Protein AF-A5AEI4-F1 (afdb_monomer)

Sequence (104 aa):
MDMENLGGNRYFVTFIDDATKKGEAAQTAYYLINRSLSGPLNFEVPMKAWTKEDVSYSHLRVFGYKSFVHVPKEQRSKLDDKAIPHVFVGYGDEEFGFKLRRNW

Secondary structure (DSSP, 8-state):
---------------SS-HHHHHHHHHHHHHHHTTS-BGGGTTB-HHHHHH-SPPP-TT---TT-EEEEEPPGGG--TTS-SEEEEEEEEE-SSTTPEEEE---

InterPro domains:
  IPR039537 Retrotransposon Ty1/copia-like [PTHR42648] (22-95)
  IPR057670 Retroviral polymerase, SH3-like domain [PF25597] (66-100)

Mean predicted aligned error: 9.42 Å

Structure (mmCIF, N/CA/C/O backbone):
data_AF-A5AEI4-F1
#
_entry.id   AF-A5AEI4-F1
#
loop_
_atom_site.group_PDB
_atom_site.id
_atom_site.type_symbol
_atom_site.label_atom_id
_atom_site.label_alt_id
_atom_site.label_comp_id
_atom_site.label_asym_id
_atom_site.label_entity_id
_atom_site.label_seq_id
_atom_site.pdbx_PDB_ins_code
_atom_site.Cartn_x
_atom_site.Cartn_y
_atom_site.Cartn_z
_atom_site.occupancy
_atom_site.B_iso_or_equiv
_atom_site.auth_seq_id
_atom_site.auth_comp_id
_atom_site.auth_asym_id
_atom_site.auth_atom_id
_atom_site.pdbx_PDB_model_num
ATOM 1 N N . MET A 1 1 ? -30.630 -12.624 4.398 1.00 33.00 1 MET A N 1
ATOM 2 C CA . MET A 1 1 ? -30.464 -13.952 3.782 1.00 33.00 1 MET A CA 1
ATOM 3 C C . MET A 1 1 ? -29.196 -14.505 4.383 1.00 33.00 1 MET A C 1
ATOM 5 O O . MET A 1 1 ? -28.116 -14.049 4.033 1.00 33.00 1 MET A O 1
ATOM 9 N N . ASP A 1 2 ? -29.365 -15.319 5.417 1.00 32.59 2 ASP A N 1
ATOM 10 C CA . ASP A 1 2 ? -28.271 -15.872 6.205 1.00 32.59 2 ASP A CA 1
ATOM 11 C C . ASP A 1 2 ? -27.462 -16.853 5.356 1.00 32.59 2 ASP A C 1
ATOM 13 O O . ASP A 1 2 ? -28.033 -17.677 4.642 1.00 32.59 2 ASP A O 1
ATOM 17 N N . MET A 1 3 ? -26.135 -16.762 5.421 1.00 33.88 3 MET A N 1
ATOM 18 C CA . MET A 1 3 ? -25.260 -17.828 4.947 1.00 33.88 3 MET A CA 1
ATOM 19 C C . MET A 1 3 ? -24.373 -18.285 6.093 1.00 33.88 3 MET A C 1
ATOM 21 O O . MET A 1 3 ? -23.513 -17.553 6.584 1.00 33.88 3 MET A O 1
ATOM 25 N N . GLU A 1 4 ? -24.634 -19.519 6.504 1.00 37.09 4 GLU A N 1
ATOM 26 C CA . GLU A 1 4 ? -23.834 -20.287 7.438 1.00 37.09 4 GLU A CA 1
ATOM 27 C C . GLU A 1 4 ? -22.417 -20.508 6.901 1.00 37.09 4 GLU A C 1
ATOM 29 O O . GLU A 1 4 ? -22.175 -20.747 5.716 1.00 37.09 4 GLU A O 1
ATOM 34 N N . ASN A 1 5 ? -21.473 -20.426 7.831 1.00 41.56 5 ASN A N 1
ATOM 35 C CA . ASN A 1 5 ? -20.053 -20.624 7.623 1.00 41.56 5 ASN A CA 1
ATOM 36 C C . ASN A 1 5 ? -19.755 -22.128 7.560 1.00 41.56 5 ASN A C 1
ATOM 38 O O . ASN A 1 5 ? -19.767 -22.808 8.586 1.00 41.56 5 ASN A O 1
ATOM 42 N N . LEU A 1 6 ? -19.476 -22.642 6.361 1.00 37.19 6 LEU A N 1
ATOM 43 C CA . LEU A 1 6 ? -18.920 -23.979 6.171 1.00 37.19 6 LEU A CA 1
ATOM 44 C C . LEU A 1 6 ? -17.505 -23.856 5.608 1.00 37.19 6 LEU A C 1
ATOM 46 O O . LEU A 1 6 ? -17.278 -23.331 4.519 1.00 37.19 6 LEU A O 1
ATOM 50 N N . GLY A 1 7 ? -16.559 -24.318 6.423 1.00 42.53 7 GLY A N 1
ATOM 51 C CA . GLY A 1 7 ? -15.125 -24.193 6.232 1.00 42.53 7 GLY A CA 1
ATOM 52 C C . GLY A 1 7 ? -14.613 -24.641 4.865 1.00 42.53 7 GLY A C 1
ATOM 53 O O . GLY A 1 7 ? -15.034 -25.644 4.295 1.00 42.53 7 GLY A O 1
ATOM 54 N N . GLY A 1 8 ? -13.621 -23.899 4.379 1.00 32.97 8 GLY A N 1
ATOM 55 C CA . GLY A 1 8 ? -12.863 -24.239 3.184 1.00 32.97 8 GLY A CA 1
ATOM 56 C C . GLY A 1 8 ? -12.169 -23.010 2.619 1.00 32.97 8 GLY A C 1
ATOM 57 O O . GLY A 1 8 ? -12.762 -22.267 1.846 1.00 32.97 8 GLY A O 1
ATOM 58 N N . ASN A 1 9 ? -10.911 -22.796 3.012 1.00 45.94 9 ASN A N 1
ATOM 59 C CA . ASN A 1 9 ? -10.021 -21.747 2.511 1.00 45.94 9 ASN A CA 1
ATOM 60 C C . ASN A 1 9 ? -10.057 -21.625 0.982 1.00 45.94 9 ASN A C 1
ATOM 62 O O . ASN A 1 9 ? -9.319 -22.328 0.295 1.00 45.94 9 ASN A O 1
ATOM 66 N N . ARG A 1 10 ? -10.839 -20.682 0.455 1.00 36.41 10 ARG A N 1
ATOM 67 C CA . ARG A 1 10 ? -10.643 -20.092 -0.871 1.00 36.41 10 ARG A CA 1
ATOM 68 C C . ARG A 1 10 ? -11.041 -18.625 -0.791 1.00 36.41 10 ARG A C 1
ATOM 70 O O . ARG A 1 10 ? -12.184 -18.266 -1.050 1.00 36.41 10 ARG A O 1
ATOM 77 N N . TYR A 1 11 ? -10.083 -17.782 -0.406 1.00 41.88 11 TYR A N 1
ATOM 78 C CA . TYR A 1 11 ? -10.182 -16.326 -0.519 1.00 41.88 11 TYR A CA 1
ATOM 79 C C . TYR A 1 11 ? -10.131 -15.930 -2.001 1.00 41.88 11 TYR A C 1
ATOM 81 O O . TYR A 1 11 ? -9.179 -15.310 -2.466 1.00 41.88 11 TYR A O 1
ATOM 89 N N . PHE A 1 12 ? -11.148 -16.307 -2.773 1.00 39.97 12 PHE A N 1
ATOM 90 C CA . PHE A 1 12 ? -11.462 -15.557 -3.974 1.00 39.97 12 PHE A CA 1
ATOM 91 C C . PHE A 1 12 ? -12.088 -14.269 -3.471 1.00 39.97 12 PHE A C 1
ATOM 93 O O . PHE A 1 12 ? -13.258 -14.237 -3.101 1.00 39.97 12 PHE A O 1
ATOM 100 N N . VAL A 1 13 ? -11.276 -13.220 -3.374 1.00 48.19 13 VAL A N 1
ATOM 101 C CA . VAL A 1 13 ? -11.797 -11.860 -3.287 1.00 48.19 13 VAL A CA 1
ATOM 102 C C . VAL A 1 13 ? -12.781 -11.730 -4.451 1.00 48.19 13 VAL A C 1
ATOM 104 O O . VAL A 1 13 ? -12.383 -11.780 -5.613 1.00 48.19 13 VAL A O 1
ATOM 107 N N . THR A 1 14 ? -14.078 -11.681 -4.161 1.00 45.62 14 THR A N 1
ATOM 108 C CA . THR A 1 14 ? -15.125 -11.517 -5.168 1.00 45.62 14 THR A CA 1
ATOM 109 C C . THR A 1 14 ? -15.033 -10.087 -5.692 1.00 45.62 14 THR A C 1
ATOM 111 O O . THR A 1 14 ? -15.667 -9.161 -5.200 1.00 45.62 14 THR A O 1
ATOM 114 N N . PHE A 1 15 ? -14.173 -9.888 -6.691 1.00 50.88 15 PHE A N 1
ATOM 115 C CA . PHE A 1 15 ? -13.944 -8.610 -7.372 1.00 50.88 15 PHE A CA 1
ATOM 116 C C . PHE A 1 15 ? -15.113 -8.171 -8.276 1.00 50.88 15 PHE A C 1
ATOM 118 O O . PHE A 1 15 ? -14.957 -7.226 -9.047 1.00 50.88 15 PHE A O 1
ATOM 125 N N . ILE A 1 16 ? -16.262 -8.852 -8.243 1.00 50.53 16 ILE A N 1
ATOM 126 C CA . ILE A 1 16 ? -17.231 -8.758 -9.342 1.00 50.53 16 ILE A CA 1
ATOM 127 C C . ILE A 1 16 ? -18.234 -7.597 -9.192 1.00 50.53 16 ILE A C 1
ATOM 129 O O . ILE A 1 16 ? -18.537 -6.985 -10.211 1.00 50.53 16 ILE A O 1
ATOM 133 N N . ASP A 1 17 ? -18.628 -7.164 -7.987 1.00 54.09 17 ASP A N 1
ATOM 134 C CA . ASP A 1 17 ? -19.791 -6.251 -7.857 1.00 54.09 17 ASP A CA 1
ATOM 135 C C . ASP A 1 17 ? -19.532 -4.842 -7.304 1.00 54.09 17 ASP A C 1
ATOM 137 O O . ASP A 1 17 ? -20.475 -4.078 -7.114 1.00 54.09 17 ASP A O 1
ATOM 141 N N . ASP A 1 18 ? -18.279 -4.429 -7.091 1.00 59.41 18 ASP A N 1
ATOM 142 C CA . ASP A 1 18 ? -18.009 -3.071 -6.604 1.00 59.41 18 ASP A CA 1
ATOM 143 C C . ASP A 1 18 ? -17.047 -2.296 -7.509 1.00 59.41 18 ASP A C 1
ATOM 145 O O . ASP A 1 18 ? -15.821 -2.420 -7.431 1.00 59.41 18 ASP A O 1
ATOM 149 N N . ALA A 1 19 ? -17.620 -1.450 -8.368 1.00 62.38 19 ALA A N 1
ATOM 150 C CA . ALA A 1 19 ? -16.874 -0.557 -9.248 1.00 62.38 19 ALA A CA 1
ATOM 151 C C . ALA A 1 19 ? -15.928 0.386 -8.480 1.00 62.38 19 ALA A C 1
ATOM 153 O O . ALA A 1 19 ? -14.884 0.753 -9.021 1.00 62.38 19 ALA A O 1
ATOM 154 N N . THR A 1 20 ? -16.221 0.722 -7.215 1.00 64.69 20 THR A N 1
ATOM 155 C CA . THR A 1 20 ? -15.324 1.574 -6.415 1.00 64.69 20 THR A CA 1
ATOM 156 C C . THR A 1 20 ? -14.001 0.880 -6.084 1.00 64.69 20 THR A C 1
ATOM 158 O O . THR A 1 20 ? -12.965 1.543 -6.050 1.00 64.69 20 THR A O 1
ATOM 161 N N . LYS A 1 21 ? -13.979 -0.458 -5.964 1.00 71.31 21 LYS A N 1
ATOM 162 C CA . LYS A 1 21 ? -12.741 -1.226 -5.723 1.00 71.31 21 LYS A CA 1
ATOM 163 C C . LYS A 1 21 ? -11.809 -1.242 -6.940 1.00 71.31 21 LYS A C 1
ATOM 165 O O . LYS A 1 21 ? -10.599 -1.378 -6.779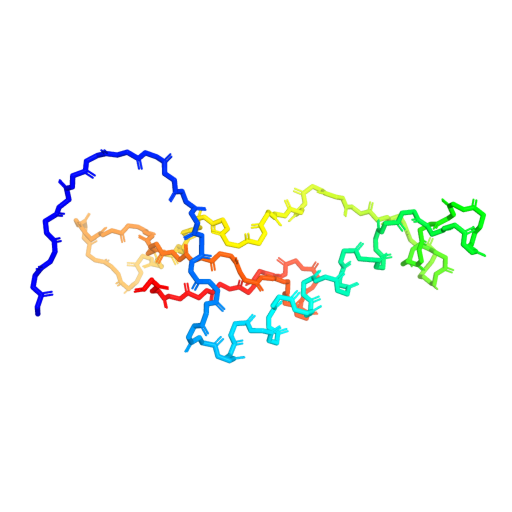 1.00 71.31 21 LYS A O 1
ATOM 170 N N . LYS A 1 22 ? -12.343 -1.066 -8.158 1.00 80.00 22 LYS A N 1
ATOM 171 C CA . LYS A 1 22 ? -11.543 -1.058 -9.401 1.00 80.00 22 LYS A CA 1
ATOM 172 C C . LYS A 1 22 ? -10.575 0.124 -9.445 1.00 80.00 22 LYS A C 1
ATOM 174 O O . LYS A 1 22 ? -9.419 -0.055 -9.815 1.00 80.00 22 LYS A O 1
ATOM 179 N N . GLY A 1 23 ? -11.028 1.308 -9.025 1.00 88.38 23 GLY A N 1
ATOM 180 C CA . GLY A 1 23 ? -10.176 2.498 -8.954 1.00 88.38 23 GLY A CA 1
ATOM 181 C C . GLY A 1 23 ? -9.031 2.330 -7.954 1.00 88.38 23 GLY A C 1
ATOM 182 O O . GLY A 1 23 ? -7.886 2.639 -8.263 1.00 88.38 23 GLY A O 1
ATOM 183 N N . GLU A 1 24 ? -9.318 1.767 -6.781 1.00 89.94 24 GLU A N 1
ATOM 184 C CA . GLU A 1 24 ? -8.326 1.529 -5.723 1.00 89.94 24 GLU A CA 1
ATOM 185 C C . GLU A 1 24 ? -7.277 0.487 -6.133 1.00 89.94 24 GLU A C 1
ATOM 187 O O . GLU A 1 24 ? -6.075 0.684 -5.932 1.00 89.94 24 GLU A O 1
ATOM 192 N N . ALA A 1 25 ? -7.719 -0.591 -6.785 1.00 90.88 25 ALA A N 1
ATOM 193 C CA . ALA A 1 25 ? -6.828 -1.598 -7.347 1.00 90.88 25 ALA A CA 1
ATOM 194 C C . ALA A 1 25 ? -5.916 -1.007 -8.434 1.00 90.88 25 ALA A C 1
ATOM 196 O O . ALA A 1 25 ? -4.709 -1.247 -8.409 1.00 90.88 25 ALA A O 1
ATOM 197 N N . ALA A 1 26 ? -6.464 -0.192 -9.345 1.00 92.69 26 ALA A N 1
ATOM 198 C CA . ALA A 1 26 ? -5.682 0.470 -10.388 1.00 92.69 26 ALA A CA 1
ATOM 199 C C . ALA A 1 26 ? -4.621 1.411 -9.794 1.00 92.69 26 ALA A C 1
ATOM 201 O O . ALA A 1 26 ? -3.452 1.319 -10.159 1.00 92.69 26 ALA A O 1
ATOM 202 N N . GLN A 1 27 ? -4.991 2.252 -8.823 1.00 92.75 27 GLN A N 1
ATOM 203 C CA . GLN A 1 27 ? -4.046 3.140 -8.130 1.00 92.75 27 GLN A CA 1
ATOM 204 C C . GLN A 1 27 ? -2.940 2.362 -7.407 1.00 92.75 27 GLN A C 1
ATOM 206 O O . GLN A 1 27 ? -1.762 2.703 -7.511 1.00 92.75 27 GLN A O 1
ATOM 211 N N . THR A 1 28 ? -3.294 1.261 -6.740 1.00 93.69 28 THR A N 1
ATOM 212 C CA . THR A 1 28 ? -2.308 0.374 -6.107 1.00 93.69 28 THR A CA 1
ATOM 213 C C . THR A 1 28 ? -1.355 -0.228 -7.139 1.00 93.69 28 THR A C 1
ATOM 215 O O . THR A 1 28 ? -0.146 -0.256 -6.916 1.00 93.69 28 THR A O 1
ATOM 218 N N . ALA A 1 29 ? -1.869 -0.670 -8.289 1.00 94.62 29 ALA A N 1
ATOM 219 C CA . ALA A 1 29 ? -1.041 -1.197 -9.367 1.00 94.62 29 ALA A CA 1
ATOM 220 C C . ALA A 1 29 ? -0.068 -0.136 -9.904 1.00 94.62 29 ALA A C 1
ATOM 222 O O . ALA A 1 29 ? 1.123 -0.418 -10.006 1.00 94.62 29 ALA A O 1
ATOM 223 N N . TYR A 1 30 ? -0.528 1.093 -10.165 1.00 94.31 30 TYR A N 1
ATOM 224 C CA . TYR A 1 30 ? 0.347 2.195 -10.586 1.00 94.31 30 TYR A CA 1
ATOM 225 C C . TYR A 1 30 ? 1.446 2.487 -9.558 1.00 94.31 30 TYR A C 1
ATOM 227 O O . TYR A 1 30 ? 2.616 2.625 -9.920 1.00 94.31 30 TYR A O 1
ATOM 235 N N . TYR A 1 31 ? 1.095 2.510 -8.269 1.00 93.50 31 TYR A N 1
ATOM 236 C CA . TYR A 1 31 ? 2.054 2.707 -7.184 1.00 93.50 31 TYR A CA 1
ATOM 237 C C . TYR A 1 31 ? 3.174 1.656 -7.188 1.00 93.50 31 TYR A C 1
ATOM 239 O O . TYR A 1 31 ? 4.344 1.999 -6.983 1.00 93.50 31 TYR A O 1
ATOM 247 N N . LEU A 1 32 ? 2.815 0.388 -7.417 1.00 95.00 32 LEU A N 1
ATOM 248 C CA . LEU A 1 32 ? 3.748 -0.738 -7.466 1.00 95.00 32 LEU A CA 1
ATOM 249 C C . LEU A 1 32 ? 4.571 -0.753 -8.757 1.00 95.00 32 LEU A C 1
ATOM 251 O O . LEU A 1 32 ? 5.773 -0.999 -8.691 1.00 95.00 32 LEU A O 1
ATOM 255 N N . ILE A 1 33 ? 3.970 -0.445 -9.911 1.00 95.56 33 ILE A N 1
ATOM 256 C CA . ILE A 1 33 ? 4.670 -0.353 -11.205 1.00 95.56 33 ILE A CA 1
ATOM 257 C C . ILE A 1 33 ? 5.785 0.691 -11.133 1.00 95.56 33 ILE A C 1
ATOM 259 O O . ILE A 1 33 ? 6.918 0.403 -11.509 1.00 95.56 33 ILE A O 1
ATOM 263 N N . ASN A 1 34 ? 5.509 1.862 -10.555 1.00 94.62 34 ASN A N 1
ATOM 264 C CA . ASN A 1 34 ? 6.519 2.909 -10.387 1.00 94.62 34 ASN A CA 1
ATOM 265 C C . ASN A 1 34 ? 7.674 2.494 -9.460 1.00 94.62 34 ASN A C 1
ATOM 267 O O . ASN A 1 34 ? 8.745 3.092 -9.504 1.00 94.62 34 ASN A O 1
ATOM 271 N N . ARG A 1 35 ? 7.476 1.471 -8.625 1.00 95.12 35 ARG A N 1
ATOM 272 C CA . ARG A 1 35 ? 8.479 0.925 -7.699 1.00 95.12 35 ARG A CA 1
ATOM 273 C C . ARG A 1 35 ? 9.040 -0.421 -8.152 1.00 95.12 35 ARG A C 1
ATOM 275 O O . ARG A 1 35 ? 9.849 -1.001 -7.448 1.00 95.12 35 ARG A O 1
ATOM 282 N N . SER A 1 36 ? 8.631 -0.929 -9.307 1.00 95.62 36 SER A N 1
ATOM 283 C CA . SER A 1 36 ? 9.132 -2.190 -9.852 1.00 95.62 36 SER A CA 1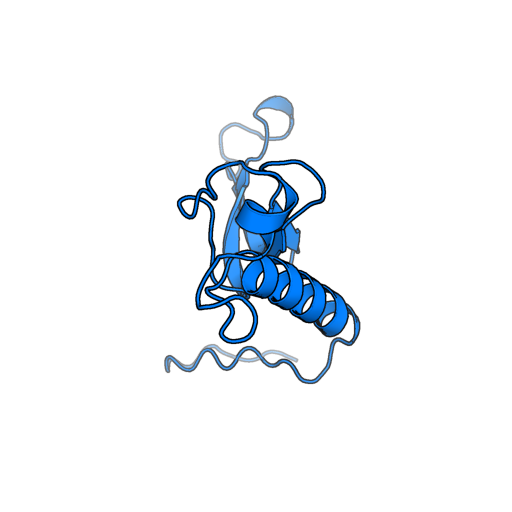
ATOM 284 C C . SER A 1 36 ? 10.260 -1.931 -10.844 1.00 95.62 36 SER A C 1
ATOM 286 O O . SER A 1 36 ? 10.376 -0.835 -11.387 1.00 95.62 36 SER A O 1
ATOM 288 N N . LEU A 1 37 ? 11.091 -2.940 -11.104 1.00 96.50 37 LEU A N 1
ATOM 289 C CA . LEU A 1 37 ? 12.091 -2.852 -12.169 1.00 96.50 37 LEU A CA 1
ATOM 290 C C . LEU A 1 37 ? 11.383 -2.672 -13.516 1.00 96.50 37 LEU A C 1
ATOM 292 O O . LEU A 1 37 ? 10.446 -3.405 -13.838 1.00 96.50 37 LEU A O 1
ATOM 296 N N . SER A 1 38 ? 11.849 -1.713 -14.309 1.00 96.75 38 SER A N 1
ATOM 297 C CA . SER A 1 38 ? 11.280 -1.400 -15.616 1.00 96.75 38 SER A CA 1
ATOM 298 C C . SER A 1 38 ? 12.228 -1.834 -16.727 1.00 96.75 38 SER A C 1
ATOM 300 O O . SER A 1 38 ? 13.318 -1.286 -16.875 1.00 96.75 38 SER A O 1
ATOM 302 N N . GLY A 1 39 ? 11.807 -2.807 -17.540 1.00 95.94 39 GLY A N 1
ATOM 303 C CA . GLY A 1 39 ? 12.574 -3.270 -18.704 1.00 95.94 39 GLY A CA 1
ATOM 304 C C . GLY A 1 39 ? 12.977 -2.134 -19.659 1.00 95.94 39 GLY A C 1
ATOM 305 O O . GLY A 1 39 ? 14.158 -2.029 -19.984 1.00 95.94 39 GLY A O 1
ATOM 306 N N . PRO A 1 40 ? 12.055 -1.227 -20.044 1.00 95.94 40 PRO A N 1
ATOM 307 C CA . PRO A 1 40 ? 12.384 -0.054 -20.860 1.00 95.94 40 PRO A CA 1
ATOM 308 C C . PRO A 1 40 ? 13.406 0.912 -20.242 1.00 95.94 40 PRO A C 1
ATOM 310 O O . PRO A 1 40 ? 14.009 1.692 -20.970 1.00 95.94 40 PRO A O 1
ATOM 313 N N . LEU A 1 41 ? 13.605 0.873 -18.920 1.00 94.94 41 LEU A N 1
ATOM 314 C CA . LEU A 1 41 ? 14.605 1.678 -18.212 1.00 94.94 41 LEU A CA 1
ATOM 315 C C . LEU A 1 41 ? 15.853 0.858 -17.855 1.00 94.94 41 LEU A C 1
ATOM 317 O O . LEU A 1 41 ? 16.473 1.111 -16.832 1.00 94.94 41 LEU A O 1
ATOM 321 N N . ASN A 1 42 ? 16.213 -0.155 -18.650 1.00 96.19 42 ASN A N 1
ATOM 322 C CA . ASN A 1 42 ? 17.350 -1.043 -18.366 1.00 96.19 42 ASN A CA 1
ATOM 323 C C . ASN A 1 42 ? 17.284 -1.684 -16.966 1.00 96.19 42 ASN A C 1
ATOM 325 O O . ASN A 1 42 ? 18.298 -1.825 -16.287 1.00 96.19 42 ASN A O 1
ATOM 329 N N . PHE A 1 43 ? 16.079 -2.066 -16.533 1.00 95.12 43 PHE A N 1
ATOM 330 C CA . PHE A 1 43 ? 15.789 -2.579 -15.192 1.00 95.12 43 PHE A CA 1
ATOM 331 C C . PHE A 1 43 ? 16.041 -1.582 -14.051 1.00 95.12 43 PHE A C 1
ATOM 333 O O . PHE A 1 43 ? 16.120 -1.987 -12.896 1.00 95.12 43 PHE A O 1
ATOM 340 N N . GLU A 1 44 ? 16.087 -0.278 -14.320 1.00 95.94 44 GLU A N 1
ATOM 341 C CA . GLU A 1 44 ? 15.974 0.722 -13.260 1.00 95.94 44 GLU A CA 1
ATOM 342 C C . GLU A 1 44 ? 14.541 0.809 -12.711 1.00 95.94 44 GLU A C 1
ATOM 344 O O . GLU A 1 44 ? 13.558 0.446 -13.368 1.00 95.94 44 GLU A O 1
ATOM 349 N N . VAL A 1 45 ? 14.418 1.307 -11.478 1.00 97.00 45 VAL A N 1
ATOM 350 C CA . VAL A 1 45 ? 13.128 1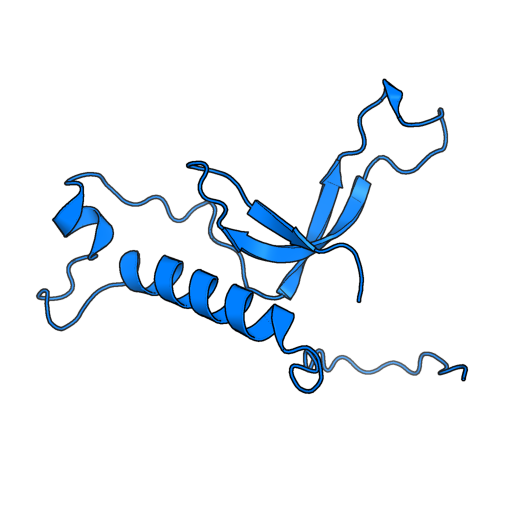.565 -10.829 1.00 97.00 45 VAL A CA 1
ATOM 351 C C . VAL A 1 45 ? 12.636 2.962 -11.232 1.00 97.00 45 VAL A C 1
ATOM 353 O O . VAL A 1 45 ? 13.336 3.932 -10.930 1.00 97.00 45 VAL A O 1
ATOM 356 N N . PRO A 1 46 ? 11.445 3.112 -11.849 1.00 97.00 46 PRO A N 1
ATOM 357 C CA . PRO A 1 46 ? 10.955 4.402 -12.343 1.00 97.00 46 PRO A CA 1
ATOM 358 C C . PRO A 1 46 ? 10.945 5.512 -11.290 1.00 97.00 46 PRO A C 1
ATOM 360 O O . PRO A 1 46 ? 11.384 6.625 -11.565 1.00 97.00 46 PRO A O 1
ATOM 363 N N . MET A 1 47 ? 10.496 5.205 -10.069 1.00 95.00 47 MET A N 1
ATOM 364 C CA . MET A 1 47 ? 10.459 6.163 -8.964 1.00 95.00 47 MET A CA 1
ATOM 365 C C . MET A 1 47 ? 11.863 6.672 -8.628 1.00 95.00 47 MET A C 1
ATOM 367 O O . MET A 1 47 ? 12.064 7.878 -8.576 1.00 95.00 47 MET A O 1
ATOM 371 N N . LYS A 1 48 ? 12.849 5.775 -8.504 1.00 95.56 48 LYS A N 1
ATOM 372 C CA . LYS A 1 48 ? 14.251 6.150 -8.265 1.00 95.56 48 LYS A CA 1
ATOM 373 C C . LYS A 1 48 ? 14.834 6.949 -9.430 1.00 95.56 48 LYS A C 1
ATOM 375 O O . LYS A 1 48 ? 15.550 7.923 -9.215 1.00 95.56 48 LYS A O 1
ATOM 380 N N . ALA A 1 49 ? 14.525 6.565 -10.667 1.00 95.31 49 ALA A N 1
ATOM 381 C CA . ALA A 1 49 ? 14.982 7.290 -11.848 1.00 95.31 49 ALA A CA 1
ATOM 382 C C . ALA A 1 49 ? 14.458 8.738 -11.864 1.00 95.31 49 ALA A C 1
ATOM 384 O O . ALA A 1 49 ? 15.204 9.647 -12.247 1.00 95.31 49 ALA A O 1
ATOM 385 N N . TRP A 1 50 ? 13.217 8.944 -11.404 1.00 94.25 50 TRP A N 1
ATOM 386 C CA . TRP A 1 50 ? 12.547 10.242 -11.320 1.00 94.25 50 TRP A CA 1
ATOM 387 C C . TRP A 1 50 ? 13.014 11.096 -10.134 1.00 94.25 50 TRP A C 1
ATOM 389 O O . TRP A 1 50 ? 13.413 12.239 -10.334 1.00 94.25 50 TRP A O 1
ATOM 399 N N . THR A 1 51 ? 12.991 10.559 -8.909 1.00 93.38 51 THR A N 1
ATOM 400 C CA . THR A 1 51 ? 13.274 11.328 -7.681 1.00 93.38 51 THR A CA 1
ATOM 401 C C . THR A 1 51 ? 14.750 11.358 -7.300 1.00 93.38 51 THR A C 1
ATOM 403 O O . THR A 1 51 ? 15.150 12.197 -6.502 1.00 93.38 51 THR A O 1
ATOM 406 N N . LYS A 1 52 ? 15.568 10.458 -7.864 1.00 94.38 52 LYS A N 1
ATOM 407 C CA . LYS A 1 52 ? 16.958 10.181 -7.450 1.00 94.38 52 LYS A CA 1
ATOM 408 C C . LYS A 1 52 ? 17.102 9.651 -6.021 1.00 94.38 52 LYS A C 1
ATOM 41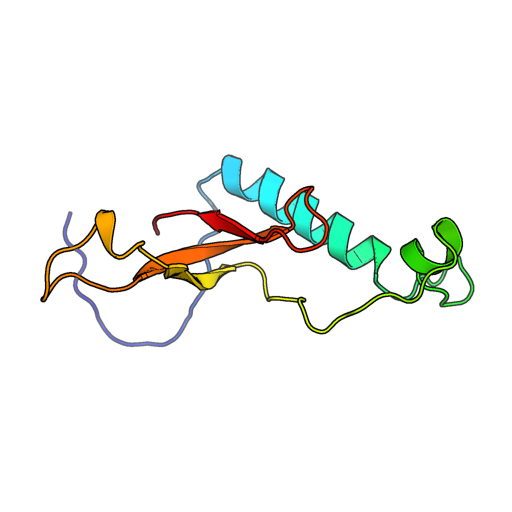0 O O . LYS A 1 52 ? 18.224 9.494 -5.549 1.00 94.38 52 LYS A O 1
ATOM 415 N N . GLU A 1 53 ? 15.996 9.303 -5.373 1.00 91.75 53 GLU A N 1
ATOM 416 C CA . GLU A 1 53 ? 15.977 8.703 -4.042 1.00 91.75 53 GLU A CA 1
ATOM 417 C C . GLU A 1 53 ? 15.808 7.186 -4.120 1.00 91.75 53 GLU A C 1
ATOM 419 O O . GLU A 1 53 ? 15.186 6.644 -5.040 1.00 91.75 53 GLU A O 1
ATOM 424 N N . ASP A 1 54 ? 16.360 6.485 -3.133 1.00 91.06 54 ASP A N 1
ATOM 425 C CA . ASP A 1 54 ? 16.127 5.055 -3.001 1.00 91.06 54 ASP A CA 1
ATOM 426 C C . ASP A 1 54 ? 14.687 4.766 -2.572 1.00 91.06 54 ASP A C 1
ATOM 428 O O . ASP A 1 54 ? 14.085 5.454 -1.750 1.00 91.06 54 ASP A O 1
ATOM 432 N N . VAL A 1 55 ? 14.131 3.697 -3.135 1.00 90.88 55 VAL A N 1
ATOM 433 C CA . VAL A 1 55 ? 12.766 3.269 -2.840 1.00 90.88 55 VAL A CA 1
ATOM 434 C C . VAL A 1 55 ? 12.791 2.302 -1.664 1.00 90.88 55 VAL A C 1
ATOM 436 O O . VAL A 1 55 ? 13.407 1.239 -1.736 1.00 90.88 55 VAL A O 1
ATOM 439 N N . SER A 1 56 ? 12.070 2.638 -0.596 1.00 89.25 56 SER A N 1
ATOM 440 C CA . SER A 1 56 ? 11.764 1.674 0.461 1.00 89.25 56 SER A CA 1
ATOM 441 C C . SER A 1 56 ? 10.674 0.701 0.008 1.00 89.25 56 SER A C 1
ATOM 443 O O . SER A 1 56 ? 9.708 1.087 -0.650 1.00 89.25 56 SER A O 1
ATOM 445 N N . TYR A 1 57 ? 10.803 -0.564 0.408 1.00 92.06 57 TYR A N 1
ATOM 446 C CA . TYR A 1 57 ? 9.809 -1.615 0.160 1.00 92.06 57 TYR A CA 1
ATOM 447 C C . TYR A 1 57 ? 9.191 -2.166 1.452 1.00 92.06 57 TYR A C 1
ATOM 449 O O . TYR A 1 57 ? 8.290 -3.003 1.404 1.00 92.06 57 TYR A O 1
ATOM 457 N N . SER A 1 58 ? 9.653 -1.706 2.619 1.00 92.56 58 SER A N 1
ATOM 458 C CA . SER A 1 58 ? 9.244 -2.236 3.930 1.00 92.56 58 SER A CA 1
ATOM 459 C C . SER A 1 58 ? 7.754 -2.022 4.226 1.00 92.56 58 SER A C 1
ATOM 461 O O . SER A 1 58 ? 7.120 -2.795 4.956 1.00 92.56 58 SER A O 1
ATOM 463 N N . HIS A 1 59 ? 7.163 -0.994 3.621 1.00 89.44 59 HIS A N 1
ATOM 464 C CA . HIS A 1 59 ? 5.754 -0.644 3.756 1.00 89.44 59 HIS A CA 1
ATOM 465 C C . HIS A 1 59 ? 4.853 -1.311 2.711 1.00 89.44 59 HIS A C 1
ATOM 467 O O . HIS A 1 59 ? 3.641 -1.119 2.768 1.00 89.44 59 HIS A O 1
ATOM 473 N N . LEU A 1 60 ? 5.380 -2.106 1.769 1.00 92.44 60 LEU A N 1
ATOM 474 C CA . LEU A 1 60 ? 4.517 -2.753 0.780 1.00 92.44 60 LEU A CA 1
ATOM 475 C C . LEU A 1 60 ? 3.581 -3.781 1.428 1.00 92.44 60 LEU A C 1
ATOM 477 O O . LEU A 1 60 ? 3.975 -4.532 2.322 1.00 92.44 60 LEU A O 1
ATOM 481 N N . ARG A 1 61 ? 2.323 -3.813 0.980 1.00 92.50 61 ARG A N 1
ATOM 482 C CA . ARG A 1 61 ? 1.285 -4.725 1.468 1.00 92.50 61 ARG A CA 1
ATOM 483 C C . ARG A 1 61 ? 0.490 -5.261 0.284 1.00 92.50 61 ARG A C 1
ATOM 485 O O . ARG A 1 61 ? 0.338 -4.591 -0.733 1.00 92.50 61 ARG A O 1
ATOM 492 N N . VAL A 1 62 ? -0.005 -6.487 0.422 1.00 91.50 62 VAL A N 1
ATOM 493 C CA . VAL A 1 62 ? -0.821 -7.137 -0.610 1.00 91.50 62 VAL A CA 1
ATOM 494 C C . VAL A 1 62 ? -2.199 -6.482 -0.643 1.00 91.50 62 VAL A C 1
ATOM 496 O O . VAL A 1 62 ? -2.841 -6.353 0.399 1.00 91.50 62 VAL A O 1
ATOM 499 N N . PHE A 1 63 ? -2.669 -6.087 -1.827 1.00 90.25 63 PHE A N 1
ATOM 500 C CA . PHE A 1 63 ? -4.030 -5.580 -2.012 1.00 90.25 63 PHE A CA 1
ATOM 501 C C . PHE A 1 63 ? -5.062 -6.598 -1.501 1.00 90.25 63 PHE A C 1
ATOM 503 O O . PHE A 1 63 ? -4.967 -7.786 -1.800 1.00 90.25 63 PHE A O 1
ATOM 510 N N . GLY A 1 64 ? -6.050 -6.148 -0.726 1.00 88.81 64 GLY A N 1
ATOM 511 C CA . GLY A 1 64 ? -7.042 -7.028 -0.107 1.00 88.81 64 GLY A CA 1
ATOM 512 C C . GLY A 1 64 ? -6.606 -7.642 1.231 1.00 88.81 64 GLY A C 1
ATOM 513 O O . GLY A 1 64 ? -7.370 -8.398 1.829 1.00 88.81 64 GLY A O 1
ATOM 514 N N . TYR A 1 65 ? -5.404 -7.328 1.729 1.00 89.00 65 TYR A N 1
ATOM 515 C CA . TYR A 1 65 ? -4.920 -7.826 3.018 1.00 89.00 65 TYR A CA 1
ATOM 516 C C . TYR A 1 65 ? -5.787 -7.335 4.189 1.00 89.00 65 TYR A C 1
ATOM 518 O O . TYR A 1 65 ? -6.151 -6.158 4.256 1.00 89.00 65 TYR A O 1
ATOM 526 N N . LYS A 1 66 ? -6.078 -8.227 5.146 1.00 90.62 66 LYS A N 1
ATOM 527 C CA . LYS A 1 66 ? -6.794 -7.885 6.383 1.00 90.62 66 LYS A CA 1
ATOM 528 C C . LYS A 1 66 ? -5.928 -6.976 7.253 1.00 90.62 66 LYS A C 1
ATOM 530 O O . LYS A 1 66 ? -4.885 -7.390 7.748 1.00 90.62 66 LYS A O 1
ATOM 535 N N . SER A 1 67 ? -6.388 -5.756 7.483 1.00 90.69 67 SER A N 1
ATOM 536 C CA . SER A 1 67 ? -5.710 -4.743 8.286 1.00 90.69 67 SER A CA 1
ATOM 537 C C . SER A 1 67 ? -6.550 -4.340 9.498 1.00 90.69 67 SER A C 1
ATOM 539 O O . SER A 1 67 ? -7.706 -4.738 9.640 1.00 90.69 67 SER A O 1
ATOM 541 N N . PHE A 1 68 ? -5.956 -3.573 10.410 1.00 91.31 68 PHE A N 1
ATOM 542 C CA . PHE A 1 68 ? -6.619 -3.087 11.614 1.00 91.31 68 PHE A CA 1
ATOM 543 C C . PHE A 1 68 ? -6.258 -1.622 11.835 1.00 91.31 68 PHE A C 1
ATOM 545 O O . PHE A 1 68 ? -5.080 -1.268 11.824 1.00 91.31 68 PHE A O 1
ATOM 552 N N . VAL A 1 69 ? -7.269 -0.782 12.038 1.00 92.06 69 VAL A N 1
ATOM 553 C CA . VAL A 1 69 ? -7.094 0.642 12.350 1.00 92.06 69 VAL A CA 1
ATOM 554 C C . VAL A 1 69 ? -7.189 0.822 13.853 1.00 92.06 69 VAL A C 1
ATOM 556 O O . VAL A 1 69 ? -8.165 0.376 14.453 1.00 92.06 69 VAL A O 1
ATOM 559 N N . HIS A 1 70 ? -6.190 1.460 14.458 1.00 94.06 70 HIS A N 1
ATOM 560 C CA . HIS A 1 70 ? -6.182 1.730 15.892 1.00 94.06 70 HIS A CA 1
ATOM 561 C C . HIS A 1 70 ? -7.320 2.681 16.290 1.00 94.06 70 HIS A C 1
ATOM 563 O O . HIS A 1 70 ? -7.527 3.705 15.643 1.00 94.06 70 HIS A O 1
ATOM 569 N N . VAL A 1 71 ? -8.026 2.351 17.374 1.00 95.06 71 VAL A N 1
ATOM 570 C CA . VAL A 1 71 ? -9.034 3.220 17.991 1.00 95.06 71 VAL A CA 1
ATOM 571 C C . VAL A 1 71 ? -8.380 3.996 19.143 1.00 95.06 71 VAL A C 1
ATOM 573 O O . VAL A 1 71 ? -7.926 3.359 20.107 1.00 95.06 71 VAL A O 1
ATOM 576 N N . PRO A 1 72 ? -8.326 5.342 19.072 1.00 96.19 72 PRO A N 1
ATOM 577 C CA . PRO A 1 72 ? -7.779 6.182 20.135 1.00 96.19 72 PRO A CA 1
ATOM 578 C C . PRO A 1 72 ? -8.438 5.914 21.488 1.00 96.19 72 PRO A C 1
ATOM 580 O O . PRO A 1 72 ? -9.609 5.536 21.568 1.00 96.19 72 PRO A O 1
ATOM 583 N N . LYS A 1 73 ? -7.690 6.111 22.578 1.00 95.56 73 LYS A N 1
ATOM 584 C CA . LYS A 1 73 ? -8.170 5.810 23.938 1.00 95.56 73 LYS A CA 1
ATOM 585 C C . LYS A 1 73 ? -9.391 6.657 24.311 1.00 95.56 73 LYS A C 1
ATOM 587 O O . LYS A 1 73 ? -10.255 6.186 25.037 1.00 95.56 73 LYS A O 1
ATOM 592 N N . GLU A 1 74 ? -9.465 7.871 23.786 1.00 96.81 74 GLU A N 1
ATOM 593 C CA . GLU A 1 74 ? -10.533 8.847 24.003 1.00 96.81 74 GLU A CA 1
ATOM 594 C C . GLU A 1 74 ? -11.853 8.404 23.354 1.00 96.81 74 GLU A C 1
ATOM 596 O O . GLU A 1 74 ? -12.918 8.860 23.755 1.00 96.81 74 GLU A O 1
ATOM 601 N N . GLN A 1 75 ? -11.786 7.500 22.368 1.00 94.44 75 GLN A N 1
ATOM 602 C CA . GLN A 1 75 ? -12.934 6.984 21.618 1.00 94.44 75 GLN A CA 1
ATOM 603 C C . GLN A 1 75 ? -13.383 5.590 22.087 1.00 94.44 75 GLN A C 1
ATOM 605 O O . GLN A 1 75 ? -14.237 4.988 21.439 1.00 94.44 75 GLN A O 1
ATOM 610 N N . ARG A 1 76 ? -12.806 5.047 23.172 1.00 95.12 76 ARG A N 1
ATOM 611 C CA . ARG A 1 76 ? -13.079 3.674 23.624 1.00 95.12 76 ARG A CA 1
ATOM 612 C C . ARG A 1 76 ? -13.136 3.537 25.149 1.00 95.12 76 ARG A C 1
ATOM 614 O O . ARG A 1 76 ? -12.349 4.137 25.879 1.00 95.12 76 ARG A O 1
ATOM 621 N N . SER A 1 77 ? -14.041 2.695 25.636 1.00 95.12 77 SER A N 1
ATOM 622 C CA . SER A 1 77 ? -14.154 2.285 27.038 1.00 95.12 77 SER A CA 1
ATOM 623 C C . SER A 1 77 ? -13.082 1.242 27.426 1.00 95.12 77 SER A C 1
ATOM 625 O O . SER A 1 77 ? -12.295 0.780 26.594 1.00 95.12 77 SER A O 1
ATOM 627 N N . LYS A 1 78 ? -13.008 0.852 28.712 1.00 91.19 78 LYS A N 1
ATOM 628 C CA . LYS A 1 78 ? -11.977 -0.083 29.223 1.00 91.19 78 LYS A CA 1
ATOM 629 C C . LYS A 1 78 ? -12.003 -1.451 28.526 1.00 91.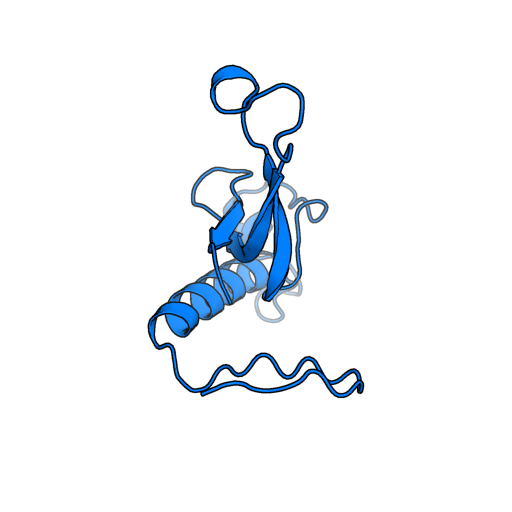19 78 LYS A C 1
ATOM 631 O O . LYS A 1 78 ? -10.945 -2.072 28.422 1.00 91.19 78 LYS A O 1
ATOM 636 N N . LEU A 1 79 ? -13.177 -1.903 28.086 1.00 94.44 79 LEU A N 1
ATOM 637 C CA . LEU A 1 79 ? -13.386 -3.223 27.478 1.00 94.44 79 LEU A CA 1
ATOM 638 C C . LEU A 1 79 ? -13.703 -3.161 25.979 1.00 94.44 79 LEU A C 1
ATOM 640 O O . LEU A 1 79 ? -13.935 -4.201 25.373 1.00 94.44 79 LEU A O 1
ATOM 644 N N . ASP A 1 80 ? -13.675 -1.971 25.387 1.00 95.81 80 ASP A N 1
ATOM 645 C CA . ASP A 1 80 ? -13.875 -1.806 23.952 1.00 95.81 80 ASP A CA 1
ATOM 646 C C . ASP A 1 80 ? -12.630 -2.254 23.174 1.00 95.81 80 ASP A C 1
ATOM 648 O O . ASP A 1 80 ? -11.484 -2.121 23.638 1.00 95.81 80 ASP A O 1
ATOM 652 N N . ASP A 1 81 ? -12.858 -2.725 21.949 1.00 95.31 81 ASP A N 1
ATOM 653 C CA . ASP A 1 81 ? -11.796 -3.113 21.030 1.00 95.31 81 ASP A CA 1
ATOM 654 C C . ASP A 1 81 ? -10.798 -1.970 20.794 1.00 95.31 81 ASP A C 1
ATOM 656 O O . ASP A 1 81 ? -11.143 -0.799 20.626 1.00 95.31 81 ASP A O 1
ATOM 660 N N . LYS A 1 82 ? -9.508 -2.320 20.745 1.00 96.12 82 LYS A N 1
ATOM 661 C CA . LYS A 1 82 ? -8.416 -1.359 20.497 1.00 96.12 82 LYS A CA 1
ATOM 662 C C . LYS A 1 82 ? -8.198 -1.057 19.018 1.00 96.12 82 LYS A C 1
ATOM 664 O O . LYS A 1 82 ? -7.398 -0.173 18.695 1.00 96.12 82 LYS A O 1
ATOM 669 N N . ALA A 1 83 ? -8.826 -1.826 18.133 1.00 94.69 83 ALA A N 1
ATOM 670 C CA . ALA A 1 83 ? -8.679 -1.673 16.700 1.00 94.69 83 ALA A CA 1
ATOM 671 C C . ALA A 1 83 ? -9.887 -2.227 15.941 1.00 94.69 83 ALA A C 1
ATOM 673 O O . ALA A 1 83 ? -10.488 -3.214 16.354 1.00 94.69 83 ALA A O 1
ATOM 674 N N . ILE A 1 84 ? -10.201 -1.616 14.802 1.00 93.56 84 ILE A N 1
ATOM 675 C CA . ILE A 1 84 ? -11.323 -2.008 13.946 1.00 93.56 84 ILE A CA 1
ATOM 676 C C . ILE A 1 84 ? -10.773 -2.731 12.709 1.00 93.56 84 ILE A C 1
ATOM 678 O O . ILE A 1 84 ? -9.878 -2.185 12.050 1.00 93.56 84 ILE A O 1
ATOM 682 N N . PRO A 1 85 ? -11.292 -3.920 12.348 1.00 92.31 85 PRO A N 1
ATOM 683 C CA . PRO A 1 85 ? -10.858 -4.638 11.154 1.00 92.31 85 PRO A CA 1
ATOM 684 C C . PRO A 1 85 ? -11.203 -3.866 9.876 1.00 92.31 85 PRO A C 1
ATOM 686 O O . PRO A 1 85 ? -12.298 -3.324 9.731 1.00 92.31 85 PRO A O 1
ATOM 689 N N . HIS A 1 86 ? -10.252 -3.837 8.95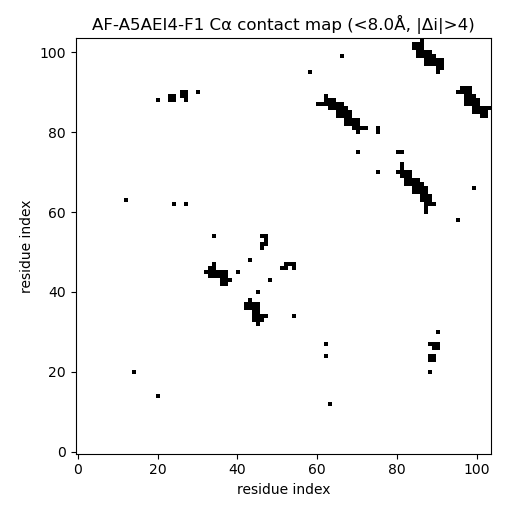1 1.00 92.00 86 HIS A N 1
ATOM 690 C CA . HIS A 1 86 ? -10.317 -3.179 7.652 1.00 92.00 86 HIS A CA 1
ATOM 691 C C . HIS A 1 86 ? -9.668 -4.065 6.582 1.00 92.00 86 HIS A C 1
ATOM 693 O O . HIS A 1 86 ? -9.084 -5.116 6.868 1.00 92.00 86 HIS A O 1
ATOM 699 N N . VAL A 1 87 ? -9.771 -3.624 5.334 1.00 90.81 87 VAL A N 1
ATOM 700 C CA . VAL A 1 87 ? -9.056 -4.193 4.195 1.00 90.81 87 VAL A CA 1
ATOM 701 C C . VAL A 1 87 ? -8.102 -3.142 3.639 1.00 90.81 87 VAL A C 1
ATOM 703 O O . VAL A 1 87 ? -8.477 -1.981 3.469 1.00 90.81 87 VAL A O 1
ATOM 706 N N . PHE A 1 88 ? -6.861 -3.539 3.367 1.00 92.00 88 PHE A N 1
ATOM 707 C CA . PHE A 1 88 ? -5.896 -2.712 2.651 1.00 92.00 88 PHE A CA 1
ATOM 708 C C . PHE A 1 88 ? -6.291 -2.604 1.178 1.00 92.00 88 PHE A C 1
ATOM 710 O O . PHE A 1 88 ? -6.374 -3.614 0.478 1.00 92.00 88 PHE A O 1
ATOM 717 N N . VAL A 1 89 ? -6.517 -1.376 0.713 1.00 92.75 89 VAL A N 1
ATOM 718 C CA . VAL A 1 89 ? -6.948 -1.085 -0.664 1.00 92.75 89 VAL A CA 1
ATOM 719 C C . VAL A 1 89 ? -5.972 -0.169 -1.404 1.00 92.75 89 VAL A C 1
ATOM 721 O O . VAL A 1 89 ? -6.263 0.274 -2.508 1.00 92.75 89 VAL A O 1
ATOM 724 N N . GLY A 1 90 ? -4.811 0.123 -0.820 1.00 93.31 90 GLY A N 1
ATOM 725 C CA . GLY A 1 90 ? -3.752 0.851 -1.506 1.00 93.31 90 GLY A CA 1
ATOM 726 C C . GLY A 1 90 ? -3.013 1.839 -0.627 1.00 93.31 90 GLY A C 1
ATOM 727 O O . GLY A 1 90 ? -3.089 1.815 0.600 1.00 93.31 90 GLY A O 1
ATOM 728 N N . TYR A 1 91 ? -2.285 2.720 -1.291 1.00 92.50 91 TYR A N 1
ATOM 729 C CA . TYR A 1 91 ? -1.423 3.717 -0.674 1.00 92.50 91 TYR A CA 1
ATOM 730 C C . TYR A 1 91 ? -2.099 5.087 -0.760 1.00 92.50 91 TYR A C 1
ATOM 732 O O . TYR A 1 91 ? -2.783 5.373 -1.743 1.00 92.50 91 TYR A O 1
ATOM 740 N N . GLY A 1 92 ? -1.972 5.882 0.299 1.00 87.00 92 GLY A N 1
ATOM 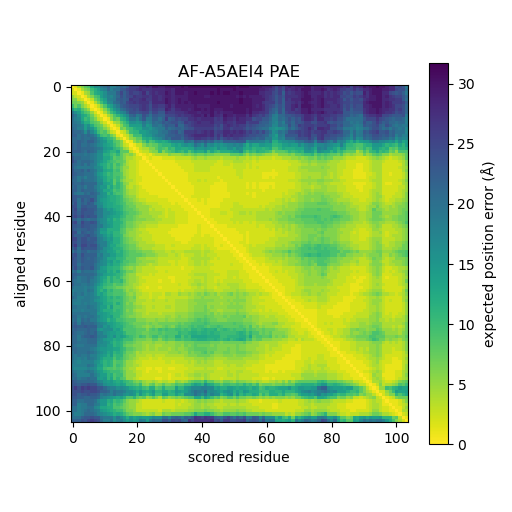741 C CA . GLY A 1 92 ? -2.435 7.267 0.326 1.00 87.00 92 GLY A CA 1
ATOM 742 C C . GLY A 1 92 ? -1.419 8.218 -0.305 1.00 87.00 92 GLY A C 1
ATOM 743 O O . GLY A 1 92 ? -0.300 7.818 -0.620 1.00 87.00 92 GLY A O 1
ATOM 744 N N . ASP A 1 93 ? -1.823 9.478 -0.457 1.00 76.38 93 ASP A N 1
ATOM 745 C CA . ASP A 1 93 ? -0.971 10.547 -1.000 1.00 76.38 93 ASP A CA 1
ATOM 746 C C . ASP A 1 93 ? 0.091 11.024 0.004 1.00 76.38 93 ASP A C 1
ATOM 748 O O . ASP A 1 93 ? 1.081 11.649 -0.370 1.00 76.38 93 ASP A O 1
ATOM 752 N N . GLU A 1 94 ? -0.094 10.711 1.286 1.00 71.81 94 GLU A N 1
ATOM 753 C CA . GLU A 1 94 ? 0.923 10.906 2.313 1.00 71.81 94 GLU A CA 1
ATOM 754 C C . GLU A 1 94 ? 2.034 9.861 2.161 1.00 71.81 94 GLU A C 1
ATOM 756 O O . GLU A 1 94 ? 1.764 8.688 1.897 1.00 71.81 94 GLU A O 1
ATOM 761 N N . GLU A 1 95 ? 3.281 10.269 2.398 1.00 61.03 95 GLU A N 1
ATOM 762 C CA . GLU A 1 95 ? 4.505 9.486 2.157 1.00 61.03 95 GLU A CA 1
ATOM 763 C C . GLU A 1 95 ? 4.475 8.064 2.764 1.00 61.03 95 GLU A C 1
ATOM 765 O O . GLU A 1 95 ? 5.066 7.132 2.213 1.00 61.03 95 GLU A O 1
ATOM 7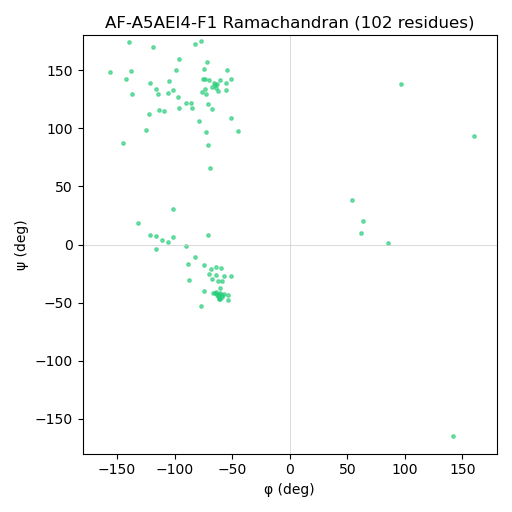70 N N . PHE A 1 96 ? 3.698 7.867 3.839 1.00 66.06 96 PHE A N 1
ATOM 771 C CA . PHE A 1 96 ? 3.499 6.583 4.524 1.00 66.06 96 PHE A CA 1
ATOM 772 C C . PHE A 1 96 ? 2.025 6.236 4.795 1.00 66.06 96 PHE A C 1
ATOM 774 O O . PHE A 1 96 ? 1.723 5.387 5.639 1.00 66.06 96 PHE A O 1
ATOM 781 N N . GLY A 1 97 ? 1.091 6.879 4.093 1.00 84.44 97 GLY A N 1
ATOM 782 C CA . GLY A 1 97 ? -0.338 6.647 4.273 1.00 84.44 97 GLY A CA 1
ATOM 783 C C . GLY A 1 97 ? -0.791 5.310 3.681 1.00 84.44 97 GLY A C 1
ATOM 784 O O . GLY A 1 97 ? -0.481 4.980 2.535 1.00 84.44 97 GLY A O 1
ATOM 785 N N . PHE A 1 98 ? -1.591 4.547 4.427 1.00 91.56 98 PHE A N 1
ATOM 786 C CA . PHE A 1 98 ? -2.343 3.415 3.879 1.00 91.56 98 PHE A CA 1
ATOM 787 C C . PHE A 1 98 ? -3.800 3.803 3.663 1.00 91.56 98 PHE A C 1
ATOM 789 O O . PHE A 1 98 ? -4.457 4.320 4.565 1.00 91.56 98 PHE A O 1
ATOM 796 N N . LYS A 1 99 ? -4.334 3.472 2.487 1.00 91.81 99 LYS A N 1
ATOM 797 C CA . LYS A 1 99 ? -5.764 3.548 2.221 1.00 91.81 99 LYS A CA 1
ATOM 798 C C . LYS A 1 99 ? -6.421 2.258 2.695 1.00 91.81 99 LYS A C 1
ATOM 800 O O . LYS A 1 99 ? -6.121 1.164 2.208 1.00 91.81 99 LYS A O 1
ATOM 805 N N . LEU A 1 100 ? -7.308 2.394 3.672 1.00 91.62 100 LEU A N 1
ATOM 806 C CA . LEU A 1 100 ? -7.994 1.284 4.320 1.00 91.62 100 LEU A CA 1
ATOM 807 C C . LEU A 1 100 ? -9.501 1.454 4.168 1.00 91.62 100 LEU A C 1
ATOM 809 O O . LEU A 1 100 ? -10.026 2.555 4.323 1.00 91.62 100 LEU A O 1
ATOM 813 N N . ARG A 1 101 ? -10.202 0.353 3.900 1.00 88.38 101 ARG A N 1
ATOM 814 C CA . ARG A 1 101 ? -11.658 0.348 3.761 1.00 88.38 101 ARG A CA 1
ATOM 815 C C . ARG A 1 101 ? -12.298 -0.470 4.872 1.00 88.38 101 ARG A C 1
ATOM 817 O O . ARG A 1 101 ? -11.885 -1.601 5.134 1.00 88.38 101 ARG A O 1
ATOM 824 N N . ARG A 1 102 ? -13.286 0.125 5.546 1.00 82.75 102 ARG A N 1
ATOM 825 C CA . ARG A 1 102 ? -14.132 -0.570 6.520 1.00 82.75 102 ARG A CA 1
ATOM 826 C C . ARG A 1 102 ? -15.131 -1.412 5.723 1.00 82.75 102 ARG A C 1
ATOM 828 O O . ARG A 1 102 ? -15.753 -0.872 4.811 1.00 82.75 102 ARG A O 1
ATOM 835 N N . ASN A 1 103 ? -15.272 -2.684 6.092 1.00 65.56 103 ASN A N 1
ATOM 836 C CA . ASN A 1 103 ? -16.221 -3.686 5.571 1.00 65.56 103 ASN A CA 1
ATOM 837 C C . ASN A 1 103 ? -15.692 -4.644 4.486 1.00 65.56 103 ASN A C 1
ATOM 839 O O . ASN A 1 103 ? -15.011 -4.247 3.536 1.00 65.56 103 ASN A O 1
ATOM 843 N N . TRP 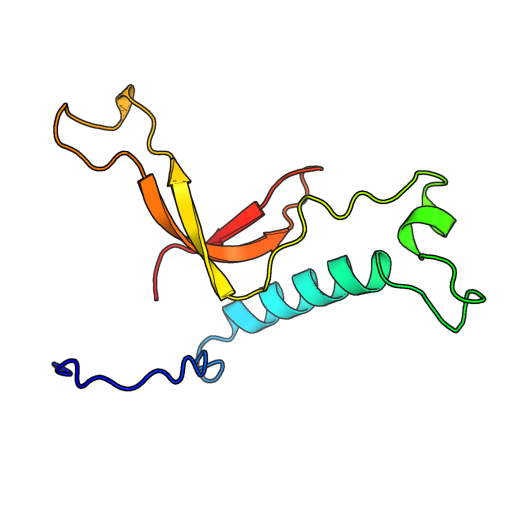A 1 104 ? -16.090 -5.909 4.659 1.00 49.56 104 TRP A N 1
ATOM 844 C CA . TRP A 1 104 ? -16.474 -6.817 3.580 1.00 49.56 104 TRP A CA 1
ATOM 845 C C . TRP A 1 104 ? -17.962 -6.620 3.318 1.00 49.56 104 TRP A C 1
ATOM 847 O O . TRP A 1 104 ? -18.690 -6.470 4.327 1.00 49.56 104 TRP A O 1
#

pLDDT: mean 81.74, std 20.1, range [32.59, 97.0]

Nearest PDB structures (foldseek):
  8a22-assembly1_Ba  TM=4.484E-01  e=6.962E+00  Polytomella magna

Organism: Vitis vinifera (NCBI:txid29760)

Foldseek 3Di:
DDDDDDDDDDPPVCPDPDPVLVVLQVQQVVVVQQQFQDVVVVRDRNVCVVPVDDDDPPLDDDFQDWDWAADDPVRDDPPDDRTAIWGFSHADPPPRRTDTHHDD

Radius of gyration: 17.95 Å; Cα contacts (8 Å, |Δi|>4): 114; chains: 1; bounding box: 48×36×50 Å

Solvent-accessible surface area (backbone atoms only — not comparable to full-atom values): 6724 Å² total; per-residue (Å²): 136,89,77,83,90,74,90,75,98,67,90,69,76,80,77,81,85,50,76,72,56,54,57,34,51,50,53,33,49,53,59,49,55,37,66,30,71,29,72,95,56,80,54,38,34,51,47,32,73,73,70,73,46,87,79,83,65,88,81,69,75,64,79,66,37,84,38,70,47,78,48,57,72,93,79,46,60,97,86,51,72,62,49,47,72,27,29,30,45,33,68,41,94,49,99,83,37,71,33,68,40,79,69,133